Protein AF-A0A2P2KYY9-F1 (afdb_monomer_lite)

InterPro domains:
  IPR001810 F-box domain [PF00646] (25-66)
  IPR036047 F-box-like domain superfamily [SSF81383] (23-72)

Secondary structure (DSSP, 8-state):
-------------------S----GGGS-HHHHHHHHHTS-HHHHHHSGGGT-HHHHHHTT-GGGGS----HHHHTT--S--TT--GGG-

pLDDT: mean 75.74, std 16.39, range [43.12, 95.81]

Sequence (90 aa):
MDGDEDVNGVGESVASSGNGVASDWADLTQECLVNILSRLTLEQRWQGPMLVCKSWLSASKDPSLHSTFDLEAQFDSAQESPRWWSPDFE

Foldseek 3Di:
DDDDDDPDDPPPPPVCPDDPPPPPPLPDDLVVLLVVLLPDAPVCLVPPQCPPDDSSVVSSPDVVSVPDHDCVVVVVVPPDDPPPDDPVVD

Organism: Rhizophora mucronata (NCBI:txid61149)

Radius of gyration: 25.72 Å; chains: 1; bounding box: 59×44×80 Å

Structure (mmCIF, N/CA/C/O backbone):
data_AF-A0A2P2KYY9-F1
#
_entry.id   AF-A0A2P2KYY9-F1
#
loop_
_atom_site.group_PDB
_atom_site.id
_atom_site.type_symbol
_atom_site.label_atom_id
_atom_site.label_alt_id
_atom_site.label_comp_id
_atom_site.label_asym_id
_atom_site.label_entity_id
_atom_site.label_seq_id
_atom_site.pdbx_PDB_ins_code
_atom_site.Cartn_x
_atom_site.Cartn_y
_atom_site.Cartn_z
_atom_site.occupancy
_atom_site.B_iso_or_equiv
_atom_site.auth_seq_id
_atom_site.auth_comp_id
_atom_site.auth_asym_id
_atom_site.auth_atom_id
_atom_site.pdbx_PDB_model_num
ATOM 1 N N . MET A 1 1 ? 41.152 -33.396 -41.857 1.00 44.25 1 MET A N 1
ATOM 2 C CA . MET A 1 1 ? 39.802 -32.916 -42.237 1.00 44.25 1 MET A CA 1
ATOM 3 C C . MET A 1 1 ? 38.933 -33.479 -41.149 1.00 44.25 1 MET A C 1
ATOM 5 O O . MET A 1 1 ? 38.506 -34.620 -41.243 1.00 44.25 1 MET A O 1
ATOM 9 N N . ASP A 1 2 ? 38.893 -32.750 -40.046 1.00 44.91 2 ASP A N 1
ATOM 10 C CA . ASP A 1 2 ? 38.508 -33.259 -38.741 1.00 44.91 2 ASP A CA 1
ATOM 11 C C . ASP A 1 2 ? 37.231 -32.561 -38.301 1.00 44.91 2 ASP A C 1
ATOM 13 O O . ASP A 1 2 ? 37.157 -31.335 -38.369 1.00 44.91 2 ASP A O 1
ATOM 17 N N . GLY A 1 3 ? 36.294 -33.369 -37.813 1.00 51.12 3 GLY A N 1
ATOM 18 C CA . GLY A 1 3 ? 35.358 -32.983 -36.765 1.00 51.12 3 GLY A CA 1
ATOM 19 C C . GLY A 1 3 ? 34.018 -32.438 -37.232 1.00 51.12 3 GLY A C 1
ATOM 20 O O . GLY A 1 3 ? 33.876 -31.240 -37.452 1.00 51.12 3 GLY A O 1
ATOM 21 N N . ASP A 1 4 ? 33.038 -33.337 -37.291 1.00 50.03 4 ASP A N 1
ATOM 22 C CA . ASP A 1 4 ? 31.620 -33.042 -37.111 1.00 50.03 4 ASP A CA 1
ATOM 23 C C . ASP A 1 4 ? 31.333 -32.354 -35.760 1.00 50.03 4 ASP A C 1
ATOM 25 O O . ASP A 1 4 ? 31.980 -32.638 -34.754 1.00 50.03 4 ASP A O 1
ATOM 29 N N . GLU A 1 5 ? 30.334 -31.470 -35.819 1.00 59.88 5 GLU A N 1
ATOM 30 C CA . GLU A 1 5 ? 29.295 -31.141 -34.829 1.00 59.88 5 GLU A CA 1
ATOM 31 C C . GLU A 1 5 ? 29.650 -30.909 -33.347 1.00 59.88 5 GLU A C 1
ATOM 33 O O . GLU A 1 5 ? 29.956 -31.826 -32.601 1.00 59.88 5 GLU A O 1
ATOM 38 N N . ASP A 1 6 ? 29.398 -29.674 -32.892 1.00 49.25 6 ASP A N 1
ATOM 39 C CA . ASP A 1 6 ? 28.593 -29.407 -31.688 1.00 49.25 6 ASP A CA 1
ATOM 40 C C . ASP A 1 6 ? 28.058 -27.964 -31.759 1.00 49.25 6 ASP A C 1
ATOM 42 O O . ASP A 1 6 ? 28.606 -27.014 -31.196 1.00 49.25 6 ASP A O 1
ATOM 46 N N . VAL A 1 7 ? 26.963 -27.781 -32.507 1.00 60.31 7 VAL A N 1
ATOM 47 C CA . VAL A 1 7 ? 26.086 -26.620 -32.323 1.00 60.31 7 VAL A CA 1
ATOM 48 C C . VAL A 1 7 ? 25.136 -26.983 -31.188 1.00 60.31 7 VAL A C 1
ATOM 50 O O . VAL A 1 7 ? 24.166 -27.710 -31.379 1.00 60.31 7 VAL A O 1
ATOM 53 N N . ASN A 1 8 ? 25.432 -26.527 -29.974 1.00 47.66 8 ASN A N 1
ATOM 54 C CA . ASN A 1 8 ? 24.499 -26.675 -28.867 1.00 47.66 8 ASN A CA 1
ATOM 55 C C . ASN A 1 8 ? 24.143 -25.304 -28.314 1.00 47.66 8 ASN A C 1
ATOM 57 O O . ASN A 1 8 ? 24.965 -24.591 -27.735 1.00 47.66 8 ASN A O 1
ATOM 61 N N . GLY A 1 9 ? 22.896 -24.930 -28.577 1.00 52.47 9 GLY A N 1
ATOM 62 C CA . GLY A 1 9 ? 22.289 -23.732 -28.054 1.00 52.47 9 GLY A CA 1
ATOM 63 C C . GLY A 1 9 ? 22.029 -23.879 -26.563 1.00 52.47 9 GLY A C 1
ATOM 64 O O . GLY A 1 9 ? 21.488 -24.876 -26.099 1.00 52.47 9 GLY A O 1
ATOM 65 N N . VAL A 1 10 ? 22.302 -22.814 -25.829 1.00 50.47 10 VAL A N 1
ATOM 66 C CA . VAL A 1 10 ? 21.410 -22.423 -24.747 1.00 50.47 10 VAL A CA 1
ATOM 67 C C . VAL A 1 10 ? 20.856 -21.087 -25.185 1.00 50.47 10 VAL A C 1
ATOM 69 O O . VAL A 1 10 ? 21.482 -20.042 -25.035 1.00 50.47 10 VAL A O 1
ATOM 72 N N . GLY A 1 11 ? 19.702 -21.163 -25.846 1.00 50.34 11 GLY A N 1
ATOM 73 C CA . GLY A 1 11 ? 18.859 -20.001 -26.017 1.00 50.34 11 GLY A CA 1
ATOM 74 C C . GLY A 1 11 ? 18.527 -19.495 -24.625 1.00 50.34 11 GLY A C 1
ATOM 75 O O . GLY A 1 11 ? 17.880 -20.198 -23.849 1.00 50.34 11 GLY A O 1
ATOM 76 N N . GLU A 1 12 ? 18.986 -18.288 -24.309 1.00 43.12 12 GLU A N 1
ATOM 77 C CA . GLU A 1 12 ? 18.331 -17.482 -23.295 1.00 43.12 12 GLU A CA 1
ATOM 78 C C . GLU A 1 12 ? 16.881 -17.359 -23.751 1.00 43.12 12 GLU A C 1
ATOM 80 O O . GLU A 1 12 ? 16.540 -16.640 -24.692 1.00 43.12 12 GLU A O 1
ATOM 85 N N . SER A 1 13 ? 16.035 -18.171 -23.132 1.00 54.78 13 SER A N 1
ATOM 86 C CA . SER A 1 13 ? 14.598 -18.095 -23.244 1.00 54.78 13 SER A CA 1
ATOM 87 C C . SER A 1 13 ? 14.173 -16.766 -22.633 1.00 54.78 13 SER A C 1
ATOM 89 O O . SER A 1 13 ? 13.738 -16.705 -21.484 1.00 54.78 13 SER A O 1
ATOM 91 N N . VAL A 1 14 ? 14.294 -15.688 -23.413 1.00 57.75 14 VAL A N 1
ATOM 92 C CA . VAL A 1 14 ? 13.391 -14.551 -23.302 1.00 57.75 14 VAL A CA 1
ATOM 93 C C . VAL A 1 14 ? 12.024 -15.156 -23.546 1.00 57.75 14 VAL A C 1
ATOM 95 O O . VAL A 1 14 ? 11.628 -15.420 -24.682 1.00 57.75 14 VAL A O 1
ATOM 98 N N . ALA A 1 15 ? 11.338 -15.468 -22.450 1.00 52.66 15 ALA A N 1
ATOM 99 C CA . ALA A 1 15 ? 9.921 -15.745 -22.451 1.00 52.66 15 ALA A CA 1
ATOM 100 C C . ALA A 1 15 ? 9.230 -14.471 -22.948 1.00 52.66 15 ALA A C 1
ATOM 102 O O . ALA A 1 15 ? 8.781 -13.626 -22.181 1.00 52.66 15 ALA A O 1
ATOM 103 N N . SER A 1 16 ? 9.202 -14.312 -24.268 1.00 57.06 16 SER A N 1
ATOM 104 C CA . SER A 1 16 ? 8.305 -13.408 -24.956 1.00 57.06 16 SER A CA 1
ATOM 105 C C . SER A 1 16 ? 6.924 -14.052 -24.882 1.00 57.06 16 SER A C 1
ATOM 107 O O . SER A 1 16 ? 6.456 -14.708 -25.809 1.00 57.06 16 SER A O 1
ATOM 109 N N . SER A 1 17 ? 6.301 -13.941 -23.712 1.00 55.75 17 SER A N 1
ATOM 110 C CA . SER A 1 17 ? 4.878 -14.201 -23.541 1.00 55.75 17 SER A CA 1
ATOM 111 C C . SER A 1 17 ? 4.153 -12.945 -24.008 1.00 55.75 17 SER A C 1
ATOM 113 O O . SER A 1 17 ? 4.124 -11.940 -23.303 1.00 55.75 17 SER A O 1
ATOM 115 N N . GLY A 1 18 ? 3.652 -12.952 -25.243 1.00 58.12 18 GLY A N 1
ATOM 116 C CA . GLY A 1 18 ? 2.951 -11.801 -25.814 1.00 58.12 18 GLY A CA 1
ATOM 117 C C . GLY A 1 18 ? 1.670 -11.434 -25.053 1.00 58.12 18 GLY A C 1
ATOM 118 O O . GLY A 1 18 ? 0.960 -12.331 -24.610 1.00 58.12 18 GLY A O 1
ATOM 119 N N . ASN A 1 19 ? 1.376 -10.127 -24.929 1.00 52.44 19 ASN A N 1
ATOM 120 C CA . ASN A 1 19 ? 0.023 -9.530 -24.921 1.00 52.44 19 ASN A CA 1
ATOM 121 C C . ASN A 1 19 ? 0.069 -8.026 -24.573 1.00 52.44 19 ASN A C 1
ATOM 123 O O . ASN A 1 19 ? 0.104 -7.670 -23.400 1.00 52.44 19 ASN A O 1
ATOM 127 N N . GLY A 1 20 ? 0.007 -7.140 -25.579 1.00 53.09 20 GLY A N 1
ATOM 128 C CA . GLY A 1 20 ? -0.003 -5.681 -25.379 1.00 53.09 20 GLY A CA 1
ATOM 129 C C . GLY A 1 20 ? 1.264 -5.150 -24.695 1.00 53.09 20 GLY A C 1
ATOM 130 O O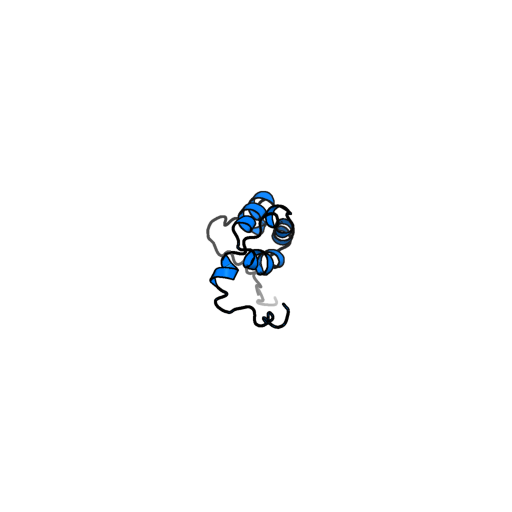 . GLY A 1 20 ? 2.029 -5.890 -24.086 1.00 53.09 20 GLY A O 1
ATOM 131 N N . VAL A 1 21 ? 1.523 -3.849 -24.769 1.00 59.16 21 VAL A N 1
ATOM 132 C CA . VAL A 1 21 ? 2.445 -3.235 -23.804 1.00 59.16 21 VAL A CA 1
ATOM 133 C C . VAL A 1 21 ? 1.683 -3.208 -22.482 1.00 59.16 21 VAL A C 1
ATOM 135 O O . VAL A 1 21 ? 1.016 -2.227 -22.169 1.00 59.16 21 VAL A O 1
ATOM 138 N N . ALA A 1 22 ? 1.649 -4.330 -21.763 1.00 61.56 22 ALA A N 1
ATOM 139 C CA . ALA A 1 22 ? 1.197 -4.339 -20.386 1.00 61.56 22 ALA A CA 1
ATOM 140 C C . ALA A 1 22 ? 2.210 -3.493 -19.614 1.00 61.56 22 ALA A C 1
ATOM 142 O O . ALA A 1 22 ? 3.304 -3.961 -19.312 1.00 61.56 22 ALA A O 1
ATOM 143 N N . SER A 1 23 ? 1.883 -2.215 -19.410 1.00 74.75 23 SER A N 1
ATOM 144 C CA . SER A 1 23 ? 2.706 -1.309 -18.620 1.00 74.75 23 SER A CA 1
ATOM 145 C C . SER A 1 23 ? 2.954 -1.950 -17.262 1.00 74.75 23 SER A C 1
ATOM 147 O O . SER A 1 23 ? 1.995 -2.335 -16.585 1.00 74.75 23 SER A O 1
ATOM 149 N N . ASP A 1 24 ? 4.224 -2.094 -16.887 1.00 87.38 24 ASP A N 1
ATOM 150 C CA . ASP A 1 24 ? 4.571 -2.618 -15.576 1.00 87.38 24 ASP A CA 1
ATOM 151 C C . ASP A 1 24 ? 3.993 -1.671 -14.519 1.00 87.38 24 ASP A C 1
ATOM 153 O O . ASP A 1 24 ? 4.179 -0.452 -14.565 1.00 87.38 24 ASP A O 1
ATOM 157 N N . TRP A 1 25 ? 3.263 -2.224 -13.555 1.00 89.06 25 TRP A N 1
ATOM 158 C CA . TRP A 1 25 ? 2.725 -1.446 -12.445 1.00 89.06 25 TRP A CA 1
ATOM 159 C C . TRP A 1 25 ? 3.843 -0.812 -11.611 1.00 89.06 25 TRP A C 1
ATOM 161 O O . TRP A 1 25 ? 3.599 0.162 -10.901 1.00 89.06 25 TRP A O 1
ATOM 171 N N . ALA A 1 26 ? 5.064 -1.352 -11.681 1.00 88.69 26 ALA A N 1
ATOM 172 C CA . ALA A 1 26 ? 6.239 -0.764 -11.054 1.00 88.69 26 ALA A CA 1
ATOM 173 C C . ALA A 1 26 ? 6.670 0.575 -11.686 1.00 88.69 26 ALA A C 1
ATOM 175 O O . ALA A 1 26 ? 7.279 1.377 -10.972 1.00 88.69 26 ALA A O 1
ATOM 176 N N . ASP A 1 27 ? 6.316 0.823 -12.955 1.00 92.06 27 ASP A N 1
ATOM 177 C CA . ASP A 1 27 ? 6.685 2.016 -13.737 1.00 92.06 27 ASP A CA 1
ATOM 178 C C . ASP A 1 27 ? 5.673 3.169 -13.610 1.00 92.06 27 ASP A C 1
ATOM 180 O O . ASP A 1 27 ? 5.854 4.245 -14.189 1.00 92.06 27 ASP A O 1
ATOM 184 N N . LEU A 1 28 ? 4.592 2.973 -12.850 1.00 93.31 28 LEU A N 1
ATOM 185 C CA . LEU A 1 28 ? 3.643 4.040 -12.548 1.00 93.31 28 LEU A CA 1
ATOM 186 C C . LEU A 1 28 ? 4.316 5.170 -11.760 1.00 93.31 28 LEU A C 1
ATOM 188 O O . LEU A 1 28 ? 5.213 4.951 -10.942 1.00 93.31 28 LEU A O 1
ATOM 192 N N . THR A 1 29 ? 3.838 6.399 -11.968 1.00 95.00 29 THR A N 1
ATOM 193 C CA . THR A 1 29 ? 4.299 7.537 -11.169 1.00 95.00 29 THR A CA 1
ATOM 194 C C . THR A 1 29 ? 3.969 7.317 -9.695 1.00 95.00 29 THR A C 1
ATOM 196 O O . THR A 1 29 ? 2.997 6.643 -9.339 1.00 95.00 29 THR A O 1
ATOM 199 N N . GLN A 1 30 ? 4.759 7.943 -8.824 1.00 94.12 30 GLN A N 1
ATOM 200 C CA . GLN A 1 30 ? 4.534 7.916 -7.381 1.00 94.12 30 GLN A CA 1
ATOM 201 C C . GLN A 1 30 ? 3.093 8.322 -7.022 1.00 94.12 30 GLN A C 1
ATOM 203 O O . GLN A 1 30 ? 2.460 7.665 -6.203 1.00 94.12 30 GLN A O 1
ATOM 208 N N . GLU A 1 31 ? 2.555 9.361 -7.666 1.00 95.81 31 GLU A N 1
ATOM 209 C CA . GLU A 1 31 ? 1.186 9.842 -7.435 1.00 95.81 31 GLU A CA 1
ATOM 210 C C . GLU A 1 31 ? 0.129 8.798 -7.819 1.00 95.81 31 GLU A C 1
ATOM 212 O O . GLU A 1 31 ? -0.828 8.582 -7.074 1.00 95.81 31 GLU A O 1
ATOM 217 N N . CYS A 1 32 ? 0.315 8.102 -8.947 1.00 95.81 32 CYS A N 1
ATOM 218 C CA . CYS A 1 32 ? -0.575 7.020 -9.362 1.00 95.81 32 CYS A CA 1
ATOM 219 C C . CYS A 1 32 ? -0.527 5.845 -8.381 1.00 95.81 32 CYS A C 1
ATOM 221 O O . CYS A 1 32 ? -1.576 5.318 -8.014 1.00 95.81 32 CYS A O 1
ATOM 223 N N . LEU A 1 33 ? 0.666 5.462 -7.918 1.00 95.38 33 LEU A N 1
ATOM 224 C CA . LEU A 1 33 ? 0.812 4.416 -6.909 1.00 95.38 33 LEU A CA 1
ATOM 225 C C . LEU A 1 33 ? 0.116 4.812 -5.605 1.00 95.38 33 LEU A C 1
ATOM 227 O O . LEU A 1 33 ? -0.706 4.049 -5.110 1.00 95.38 33 LEU A O 1
ATOM 231 N N . VAL A 1 34 ? 0.353 6.019 -5.086 1.00 95.06 34 VAL A N 1
ATOM 232 C CA . VAL A 1 34 ? -0.321 6.518 -3.874 1.00 95.06 34 VAL A CA 1
ATOM 233 C C . VAL A 1 34 ? -1.843 6.520 -4.048 1.00 95.06 34 VAL A C 1
ATOM 235 O O . VAL A 1 34 ? -2.561 6.082 -3.151 1.00 95.06 34 VAL A O 1
ATOM 238 N N . ASN A 1 35 ? -2.352 6.926 -5.214 1.00 95.38 35 ASN A N 1
ATOM 239 C CA . ASN A 1 35 ? -3.784 6.878 -5.506 1.00 95.38 35 ASN A CA 1
ATOM 240 C C . ASN A 1 35 ? -4.352 5.448 -5.513 1.00 95.38 35 ASN A C 1
ATOM 242 O O . ASN A 1 35 ? -5.467 5.231 -5.052 1.00 95.38 35 ASN A O 1
ATOM 246 N N . ILE A 1 36 ? -3.602 4.463 -6.005 1.00 94.25 36 ILE A N 1
ATOM 247 C CA . ILE A 1 36 ? -4.011 3.054 -5.941 1.00 94.25 36 ILE A CA 1
ATOM 248 C C . ILE A 1 36 ? -4.008 2.574 -4.483 1.00 94.25 36 ILE A C 1
ATOM 250 O O . ILE A 1 36 ? -4.988 1.990 -4.021 1.00 94.25 36 ILE A O 1
ATOM 254 N N . LEU A 1 37 ? -2.937 2.862 -3.737 1.00 92.75 37 LEU A N 1
ATOM 255 C CA . LEU A 1 37 ? -2.776 2.440 -2.343 1.00 92.75 37 LEU A CA 1
ATOM 256 C C . LEU A 1 37 ? -3.794 3.087 -1.393 1.00 92.75 37 LEU A C 1
ATOM 258 O O . LEU A 1 37 ? -4.138 2.496 -0.364 1.00 92.75 37 LEU A O 1
ATOM 262 N N . SER A 1 38 ? -4.306 4.277 -1.717 1.00 91.94 38 SER A N 1
ATOM 263 C CA . SER A 1 38 ? -5.334 4.949 -0.914 1.00 91.94 38 SER A CA 1
ATOM 264 C C . SER A 1 38 ? -6.685 4.229 -0.957 1.00 91.94 38 SER A C 1
ATOM 266 O O . SER A 1 38 ? -7.472 4.367 -0.025 1.00 91.94 38 SER A O 1
ATOM 268 N N . ARG A 1 39 ? -6.928 3.405 -1.986 1.00 91.25 39 ARG A N 1
ATOM 269 C CA . ARG A 1 39 ? -8.164 2.620 -2.164 1.00 91.25 39 ARG A CA 1
ATOM 270 C C . ARG A 1 39 ? -8.133 1.270 -1.445 1.00 91.25 39 ARG A C 1
ATOM 272 O O . ARG A 1 39 ? -9.157 0.597 -1.389 1.00 91.25 39 ARG A O 1
ATOM 279 N N . LEU A 1 40 ? -6.971 0.866 -0.930 1.00 89.62 40 LEU A N 1
ATOM 280 C CA . LEU A 1 40 ? -6.821 -0.342 -0.122 1.00 89.62 40 LEU A CA 1
ATOM 281 C C . LEU A 1 40 ? -7.337 -0.112 1.298 1.00 89.62 40 LEU A C 1
ATOM 283 O O . LEU A 1 40 ? -7.225 0.994 1.834 1.00 89.62 40 LEU A O 1
ATOM 287 N N . THR A 1 41 ? -7.832 -1.178 1.929 1.00 86.25 41 THR A N 1
ATOM 288 C CA . THR A 1 41 ? -8.107 -1.155 3.369 1.00 86.25 41 THR A CA 1
ATOM 289 C C . THR A 1 41 ? -6.809 -0.970 4.152 1.00 86.25 41 THR A C 1
ATOM 291 O O . THR A 1 41 ? -5.707 -1.214 3.647 1.00 86.25 41 THR A O 1
ATOM 294 N N . LEU A 1 42 ? -6.931 -0.558 5.414 1.00 82.94 42 LEU A N 1
ATOM 295 C CA . LEU A 1 42 ? -5.788 -0.432 6.314 1.00 82.94 42 LEU A CA 1
ATOM 296 C C . LEU A 1 42 ? -4.956 -1.725 6.375 1.00 82.94 42 LEU A C 1
ATOM 298 O O . LEU A 1 42 ? -3.734 -1.680 6.243 1.00 82.94 42 LEU A O 1
ATOM 302 N N . GLU A 1 43 ? -5.621 -2.870 6.541 1.00 84.62 43 GLU A N 1
ATOM 303 C CA . GLU A 1 43 ? -4.966 -4.178 6.624 1.00 84.62 43 GLU A CA 1
ATOM 304 C C . GLU A 1 43 ? -4.187 -4.497 5.340 1.00 84.62 43 GLU A C 1
ATOM 306 O O . GLU A 1 43 ? -2.995 -4.813 5.383 1.00 84.62 43 GLU A O 1
ATOM 311 N N . GLN A 1 44 ? -4.832 -4.324 4.184 1.00 88.06 44 GLN A N 1
ATOM 312 C CA . GLN A 1 44 ? -4.220 -4.569 2.879 1.00 88.06 44 GLN A CA 1
ATOM 313 C C . GLN A 1 44 ? -2.998 -3.678 2.644 1.00 88.06 44 GLN A C 1
ATOM 315 O O . GLN A 1 44 ? -1.990 -4.127 2.092 1.00 88.06 44 GLN A O 1
ATOM 320 N N . ARG A 1 45 ? -3.068 -2.414 3.077 1.00 88.06 45 ARG A N 1
ATOM 321 C CA . ARG A 1 45 ? -1.998 -1.431 2.894 1.00 88.06 45 ARG A CA 1
ATOM 322 C C . ARG A 1 45 ? -0.714 -1.816 3.631 1.00 88.06 45 ARG A C 1
ATOM 324 O O . ARG A 1 45 ? 0.367 -1.522 3.126 1.00 88.06 45 ARG A O 1
ATOM 331 N N . TRP A 1 46 ? -0.815 -2.454 4.798 1.00 80.12 46 TRP A N 1
ATOM 332 C CA . TRP A 1 46 ? 0.351 -2.792 5.626 1.00 80.12 46 TRP A CA 1
ATOM 333 C C . TRP A 1 46 ? 0.894 -4.199 5.357 1.00 80.12 46 TRP A C 1
ATOM 335 O O . TRP A 1 46 ? 2.076 -4.445 5.583 1.00 80.12 46 TRP A O 1
ATOM 345 N N . GLN A 1 47 ? 0.071 -5.111 4.832 1.00 86.12 47 GLN A N 1
ATOM 346 C CA . GLN A 1 4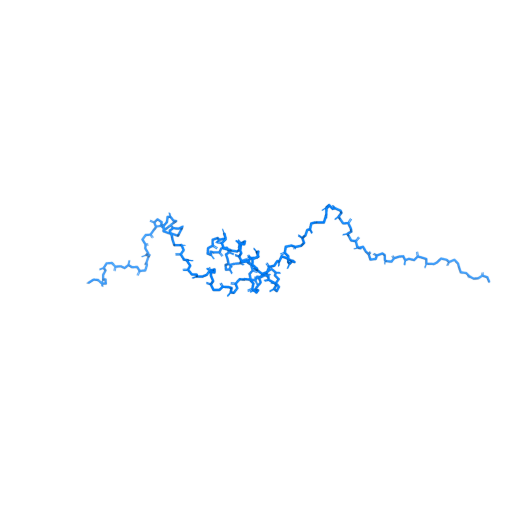7 ? 0.494 -6.485 4.542 1.00 86.12 47 GLN A CA 1
ATOM 347 C C . GLN A 1 47 ? 1.135 -6.662 3.155 1.00 86.12 47 GLN A C 1
ATOM 349 O O . GLN A 1 47 ? 2.008 -7.511 2.998 1.00 86.12 47 GLN A O 1
ATOM 354 N N . GLY A 1 48 ? 0.711 -5.899 2.140 1.00 85.62 48 GLY A N 1
ATOM 355 C CA . GLY A 1 48 ? 1.077 -6.180 0.743 1.00 85.62 48 GLY A CA 1
ATOM 356 C C . GLY A 1 48 ? 2.089 -5.207 0.127 1.00 85.62 48 GLY A C 1
ATOM 357 O O . GLY A 1 48 ? 3.224 -5.595 -0.154 1.00 85.62 48 GLY A O 1
ATOM 358 N N . PRO A 1 49 ? 1.704 -3.939 -0.112 1.00 88.06 49 PRO A N 1
ATOM 359 C CA . PRO A 1 49 ? 2.443 -3.012 -0.973 1.00 88.06 49 PRO A CA 1
ATOM 360 C C . PRO A 1 49 ? 3.916 -2.804 -0.618 1.00 88.06 49 PRO A C 1
ATOM 362 O O . PRO A 1 49 ? 4.754 -2.662 -1.506 1.00 88.06 49 PRO A O 1
ATOM 365 N N . MET A 1 50 ? 4.248 -2.827 0.675 1.00 89.06 50 MET A N 1
ATOM 366 C CA . MET A 1 50 ? 5.616 -2.615 1.158 1.00 89.06 50 MET A CA 1
ATOM 367 C C . MET A 1 50 ? 6.593 -3.724 0.731 1.00 89.06 50 MET A C 1
ATOM 369 O O . MET A 1 50 ? 7.805 -3.524 0.798 1.00 89.06 50 MET A O 1
ATOM 373 N N . LEU A 1 51 ? 6.080 -4.881 0.301 1.00 90.06 51 LEU A N 1
ATOM 374 C CA . LEU A 1 51 ? 6.860 -6.081 -0.007 1.00 90.06 51 LEU A CA 1
ATOM 375 C C . LEU A 1 51 ? 6.976 -6.372 -1.513 1.00 90.06 51 LEU A C 1
ATOM 377 O O . LEU A 1 51 ? 7.641 -7.334 -1.885 1.00 90.06 51 LEU A O 1
ATOM 381 N N . VAL A 1 52 ? 6.355 -5.561 -2.379 1.00 91.62 52 VAL A N 1
ATOM 382 C CA . VAL A 1 52 ? 6.324 -5.804 -3.835 1.00 91.62 52 VAL A CA 1
ATOM 383 C C . VAL A 1 52 ? 7.641 -5.401 -4.497 1.00 91.62 52 VAL A C 1
ATOM 385 O O . VAL A 1 52 ? 8.354 -6.230 -5.056 1.00 91.62 52 VAL A O 1
ATOM 388 N N . CYS A 1 53 ? 7.975 -4.110 -4.450 1.00 92.88 53 CYS A N 1
ATOM 389 C CA . CYS A 1 53 ? 9.190 -3.560 -5.044 1.00 92.88 53 CYS A CA 1
ATOM 390 C C . CYS A 1 53 ? 9.531 -2.192 -4.429 1.00 92.88 53 CYS A C 1
ATOM 392 O O . CYS A 1 53 ? 8.803 -1.656 -3.591 1.00 92.88 53 CYS A O 1
ATOM 394 N N . LYS A 1 54 ? 10.654 -1.597 -4.852 1.00 93.94 54 LYS A N 1
ATOM 395 C CA . LYS A 1 54 ? 11.148 -0.324 -4.301 1.00 93.94 54 LYS A CA 1
ATOM 396 C C . LYS A 1 54 ? 10.196 0.853 -4.544 1.00 93.94 54 LYS A C 1
ATOM 398 O O . LYS A 1 54 ? 10.041 1.673 -3.642 1.00 93.94 54 LYS A O 1
ATOM 403 N N . SER A 1 55 ? 9.575 0.950 -5.725 1.00 94.06 55 SER A N 1
ATOM 404 C CA . SER A 1 55 ? 8.643 2.046 -6.036 1.00 94.06 55 SER A CA 1
ATOM 405 C C . SER A 1 55 ? 7.376 1.949 -5.186 1.00 94.06 55 SER A C 1
ATOM 407 O O . SER A 1 55 ? 6.956 2.938 -4.591 1.00 94.06 55 SER A O 1
ATOM 409 N N . TRP A 1 56 ? 6.843 0.742 -5.002 1.00 94.69 56 TRP A N 1
ATOM 410 C CA . TRP A 1 56 ? 5.685 0.501 -4.141 1.00 94.69 56 TRP A CA 1
ATOM 411 C C . TRP A 1 56 ? 5.984 0.760 -2.659 1.00 94.69 56 TRP A C 1
ATOM 413 O O . TRP A 1 56 ? 5.188 1.408 -1.982 1.00 94.69 56 TRP A O 1
ATOM 423 N N . LEU A 1 57 ? 7.164 0.356 -2.171 1.00 93.50 57 LEU A N 1
ATOM 424 C CA . LEU A 1 57 ? 7.628 0.683 -0.817 1.00 93.50 57 LEU A CA 1
ATOM 425 C C . LEU A 1 57 ? 7.829 2.194 -0.608 1.00 93.50 57 LEU A C 1
ATOM 427 O O . LEU A 1 57 ? 7.675 2.704 0.503 1.00 93.50 57 LEU A O 1
ATOM 431 N N . SER A 1 58 ? 8.218 2.924 -1.654 1.00 94.25 58 SER A N 1
ATOM 432 C CA . SER A 1 58 ? 8.306 4.385 -1.611 1.00 94.25 58 SER A CA 1
ATOM 433 C C . SER A 1 58 ? 6.912 5.010 -1.516 1.00 94.25 58 SER A C 1
ATOM 435 O O . SER A 1 58 ? 6.674 5.855 -0.657 1.00 94.25 58 SER A O 1
ATOM 437 N N . ALA A 1 59 ? 5.967 4.566 -2.349 1.00 94.69 59 ALA A N 1
ATOM 438 C CA . ALA A 1 59 ? 4.571 5.009 -2.332 1.00 94.69 59 ALA A CA 1
ATOM 439 C C . ALA A 1 59 ? 3.862 4.719 -1.007 1.00 94.69 59 ALA A C 1
ATOM 441 O O . ALA A 1 59 ? 3.153 5.578 -0.492 1.00 94.69 59 ALA A O 1
ATOM 442 N N . SER A 1 60 ? 4.107 3.560 -0.396 1.00 92.12 60 SER A N 1
ATOM 443 C CA . SER A 1 60 ? 3.470 3.182 0.869 1.00 92.12 60 SER A CA 1
ATOM 444 C C . SER A 1 60 ? 3.850 4.073 2.053 1.00 92.12 60 SER A C 1
ATOM 446 O O . SER A 1 60 ? 3.186 4.021 3.078 1.00 92.12 60 SER A O 1
ATOM 448 N N . LYS A 1 61 ? 4.930 4.858 1.951 1.00 91.38 61 LYS A N 1
ATOM 449 C CA . LYS A 1 61 ? 5.387 5.768 3.016 1.00 91.38 61 LYS A CA 1
ATOM 450 C C . LYS A 1 61 ? 4.724 7.143 2.956 1.00 91.38 61 LYS A C 1
ATOM 452 O O . LYS A 1 61 ? 5.025 7.988 3.795 1.00 91.38 61 LYS A O 1
ATOM 457 N N . ASP A 1 62 ? 3.864 7.384 1.970 1.00 93.44 62 ASP A N 1
ATOM 458 C CA . ASP A 1 62 ? 3.199 8.669 1.821 1.00 93.44 62 ASP A CA 1
ATOM 459 C C . ASP A 1 62 ? 2.295 8.974 3.040 1.00 93.44 62 ASP A C 1
ATOM 461 O O . ASP A 1 62 ? 1.443 8.151 3.401 1.00 93.44 62 ASP A O 1
ATOM 465 N N . PRO A 1 63 ? 2.446 10.140 3.698 1.00 90.94 63 PRO A N 1
ATOM 466 C CA . PRO A 1 63 ? 1.661 10.482 4.884 1.00 90.94 63 PRO A CA 1
ATOM 467 C C . PRO A 1 63 ? 0.147 10.530 4.639 1.00 90.94 63 PRO A C 1
ATOM 469 O O . PRO A 1 63 ? -0.624 10.228 5.550 1.00 90.94 63 PRO A O 1
ATOM 472 N N . SER A 1 64 ? -0.300 10.861 3.421 1.00 90.38 64 SER A N 1
ATOM 473 C CA . SER A 1 64 ? -1.731 10.946 3.093 1.00 90.38 64 SER A CA 1
ATOM 474 C C . SER A 1 64 ? -2.442 9.599 3.236 1.00 90.38 64 SER A C 1
ATOM 476 O O . SER A 1 64 ? -3.607 9.557 3.630 1.00 90.38 64 SER A O 1
ATOM 478 N N . LEU A 1 65 ? -1.715 8.491 3.043 1.00 88.62 65 LEU A N 1
ATOM 479 C CA . LEU A 1 65 ? -2.220 7.131 3.236 1.00 88.62 65 LEU A CA 1
ATOM 480 C C . LEU A 1 65 ? -2.520 6.792 4.704 1.00 88.62 65 LEU A C 1
ATOM 482 O O . LEU A 1 65 ? -3.115 5.757 4.982 1.00 88.62 65 LEU A O 1
ATOM 486 N N . HIS A 1 66 ? -2.102 7.630 5.647 1.00 83.88 66 HIS A N 1
ATOM 487 C CA . HIS A 1 66 ? -2.237 7.391 7.085 1.00 83.88 66 HIS A CA 1
ATOM 488 C C . HIS A 1 66 ? -3.064 8.490 7.762 1.00 83.88 66 HIS A C 1
ATOM 490 O O . HIS A 1 66 ? -3.248 8.468 8.974 1.00 83.88 66 HIS A O 1
ATOM 496 N N . SER A 1 67 ? -3.566 9.459 6.987 1.00 83.50 67 SER A N 1
ATOM 497 C CA . SER A 1 67 ? -4.344 10.586 7.508 1.00 83.50 67 SER A CA 1
ATOM 498 C C . SER A 1 67 ? -5.771 10.200 7.892 1.00 83.50 67 SER A C 1
ATOM 500 O O . SER A 1 67 ? -6.412 10.924 8.650 1.00 83.50 67 SER A O 1
ATOM 502 N N . THR A 1 68 ? -6.290 9.109 7.333 1.00 75.25 68 THR A N 1
ATOM 503 C CA . THR A 1 68 ? -7.633 8.598 7.613 1.00 75.25 68 THR A CA 1
ATOM 504 C C . THR A 1 68 ? -7.514 7.146 8.043 1.00 75.25 68 THR A C 1
ATOM 506 O O . THR A 1 68 ? -6.789 6.358 7.434 1.00 75.25 68 THR A O 1
ATOM 509 N N . PHE A 1 69 ? -8.183 6.819 9.141 1.00 72.75 69 PHE A N 1
ATOM 510 C CA . PHE A 1 69 ? -8.130 5.509 9.766 1.00 72.75 69 PHE A CA 1
ATOM 511 C C . PHE A 1 69 ? -9.565 5.040 9.971 1.00 72.75 69 PHE A C 1
ATOM 513 O O . PHE A 1 69 ? -10.240 5.483 10.897 1.00 72.75 69 PHE A O 1
ATOM 520 N N . ASP A 1 70 ? -10.044 4.220 9.039 1.00 74.94 70 ASP A N 1
ATOM 521 C CA . ASP A 1 70 ? -11.376 3.632 9.107 1.00 74.94 70 ASP A CA 1
ATOM 522 C C . ASP A 1 70 ? -11.324 2.348 9.945 1.00 74.94 70 ASP A C 1
ATOM 524 O O . ASP A 1 70 ? -10.677 1.367 9.565 1.00 74.94 70 ASP A O 1
ATOM 528 N N . LEU A 1 71 ? -11.963 2.395 11.113 1.00 74.56 71 LEU A N 1
ATOM 529 C CA . LEU A 1 71 ? -12.080 1.280 12.052 1.00 74.56 71 LEU A CA 1
ATOM 530 C C . LEU A 1 71 ? -13.442 0.591 12.000 1.00 74.56 71 LEU A C 1
ATOM 532 O O . LEU A 1 71 ? -13.584 -0.470 12.607 1.00 74.56 71 LEU A O 1
ATOM 536 N N . GLU A 1 72 ? -14.422 1.150 11.284 1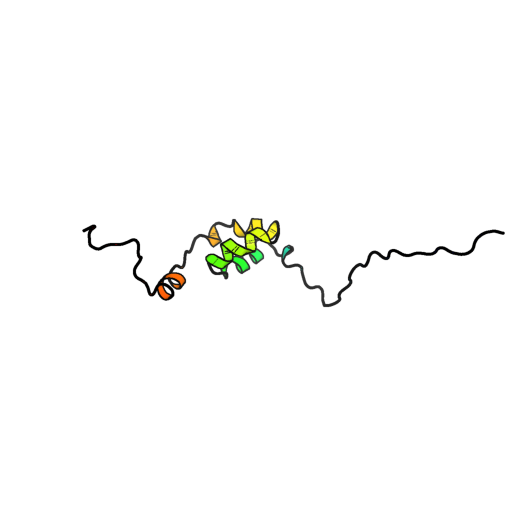.00 75.00 72 GLU A N 1
ATOM 537 C CA . GLU A 1 72 ? -15.791 0.617 11.245 1.00 75.00 72 GLU A CA 1
ATOM 538 C C . GLU A 1 72 ? -15.799 -0.834 10.755 1.00 75.00 72 GLU A C 1
ATOM 540 O O . GLU A 1 72 ? -16.439 -1.698 11.351 1.00 75.00 72 GLU A O 1
ATOM 545 N N . ALA A 1 73 ? -14.952 -1.142 9.767 1.00 70.75 73 ALA A N 1
ATOM 546 C CA . ALA A 1 73 ? -14.774 -2.497 9.252 1.00 70.75 73 ALA A CA 1
ATOM 547 C C . ALA A 1 73 ? -14.352 -3.527 10.322 1.00 70.75 73 ALA A C 1
ATOM 549 O O . ALA A 1 73 ? -14.637 -4.715 10.170 1.00 70.75 73 ALA A O 1
ATOM 550 N N . GLN A 1 74 ? -13.675 -3.105 11.397 1.00 70.88 74 GLN A N 1
ATOM 551 C CA . GLN A 1 74 ? -13.303 -4.003 12.494 1.00 70.88 74 GLN A CA 1
ATOM 552 C C . GLN A 1 74 ? -14.407 -4.131 13.545 1.00 70.88 74 GLN A C 1
ATOM 554 O O . GLN A 1 74 ? -14.597 -5.225 14.078 1.00 70.88 74 GLN A O 1
ATOM 559 N N . PHE A 1 75 ? -15.164 -3.065 13.815 1.00 71.19 75 PHE A N 1
ATOM 560 C CA . PHE A 1 75 ? -16.264 -3.105 14.782 1.00 71.19 75 PHE A CA 1
ATOM 561 C C . PHE A 1 75 ? -17.410 -4.010 14.324 1.00 71.19 75 PHE A C 1
ATOM 563 O O . PHE A 1 75 ? -17.911 -4.790 15.129 1.00 71.19 75 PHE A O 1
ATOM 570 N N . ASP A 1 76 ? -17.746 -4.005 13.031 1.00 66.38 76 ASP A N 1
ATOM 571 C CA . ASP A 1 76 ? -18.762 -4.910 12.471 1.00 66.38 76 ASP A CA 1
ATOM 572 C C . ASP A 1 76 ? -18.357 -6.392 12.559 1.00 66.38 76 ASP A C 1
ATOM 574 O O . ASP A 1 76 ? -19.205 -7.283 12.65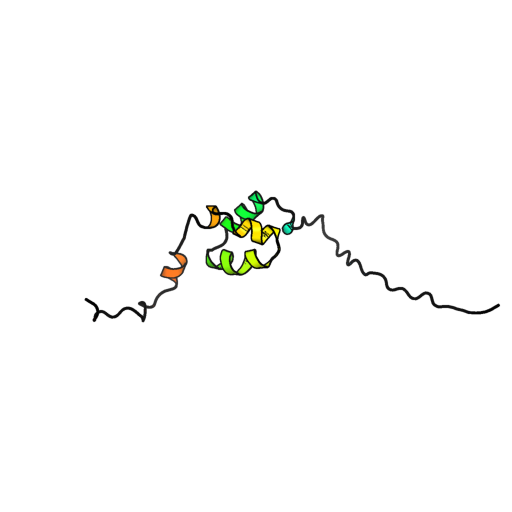0 1.00 66.38 76 ASP A O 1
ATOM 578 N N . SER A 1 77 ? -17.050 -6.673 12.548 1.00 64.19 77 SER A N 1
ATOM 579 C CA . SER A 1 77 ? -16.517 -8.034 12.687 1.00 64.19 77 SER A CA 1
ATOM 580 C C . SER A 1 77 ? -16.437 -8.503 14.145 1.00 64.19 77 SER A C 1
ATOM 582 O O . SER A 1 77 ? -16.500 -9.703 14.424 1.00 64.19 77 SER A O 1
ATOM 584 N N . ALA A 1 78 ? -16.320 -7.563 15.087 1.00 64.44 78 ALA A N 1
ATOM 585 C CA . ALA A 1 78 ? -16.173 -7.830 16.508 1.00 64.44 78 ALA A CA 1
ATOM 586 C C . ALA A 1 78 ? -17.548 -8.008 17.173 1.00 64.44 78 ALA A C 1
ATOM 588 O O . ALA A 1 78 ? -18.037 -7.137 17.884 1.00 64.44 78 ALA A O 1
ATOM 589 N N . GLN A 1 79 ? -18.174 -9.172 16.976 1.00 62.34 79 GLN A N 1
ATOM 590 C CA . GLN A 1 79 ? -19.373 -9.551 17.744 1.00 62.34 79 GLN A CA 1
ATOM 591 C C . GLN A 1 79 ? -19.083 -9.860 19.222 1.00 62.34 79 GLN A C 1
ATOM 593 O O . GLN A 1 79 ? -20.011 -9.980 20.021 1.00 62.34 79 GLN A O 1
ATOM 598 N N . GLU A 1 80 ? -17.814 -10.011 19.602 1.00 64.06 80 GLU A N 1
ATOM 599 C CA . GLU A 1 80 ? -17.426 -10.359 20.963 1.00 64.06 80 GLU A CA 1
ATOM 600 C C . GLU A 1 80 ? -16.951 -9.122 21.725 1.00 64.06 80 GLU A C 1
ATOM 602 O O . GLU A 1 80 ? -16.043 -8.410 21.290 1.00 64.06 80 GLU A O 1
ATOM 607 N N . SER A 1 81 ? -17.534 -8.903 22.906 1.00 62.41 81 SER A N 1
ATOM 608 C CA . SER A 1 81 ? -17.003 -7.986 23.911 1.00 62.41 81 SER A CA 1
ATOM 609 C C . SER A 1 81 ? -15.500 -8.228 24.077 1.00 62.41 81 SER A C 1
ATOM 611 O O . SER A 1 81 ? -15.077 -9.392 24.120 1.00 62.41 81 SER A O 1
ATOM 613 N N . PRO A 1 82 ? -14.671 -7.180 24.202 1.00 64.12 82 PRO A N 1
ATOM 614 C CA . PRO A 1 82 ? -13.250 -7.389 24.375 1.00 64.12 82 PRO A CA 1
ATOM 615 C C . PRO A 1 82 ? -13.009 -8.234 25.631 1.00 64.12 82 PRO A C 1
ATOM 617 O O . PRO A 1 82 ? -13.261 -7.778 26.741 1.00 64.12 82 PRO A O 1
ATOM 620 N N . ARG A 1 83 ? -12.489 -9.461 25.465 1.00 63.59 83 ARG A N 1
ATOM 621 C CA . ARG A 1 83 ? -12.162 -10.391 26.570 1.00 63.59 83 ARG A CA 1
ATOM 622 C C . ARG A 1 83 ? -11.212 -9.801 27.625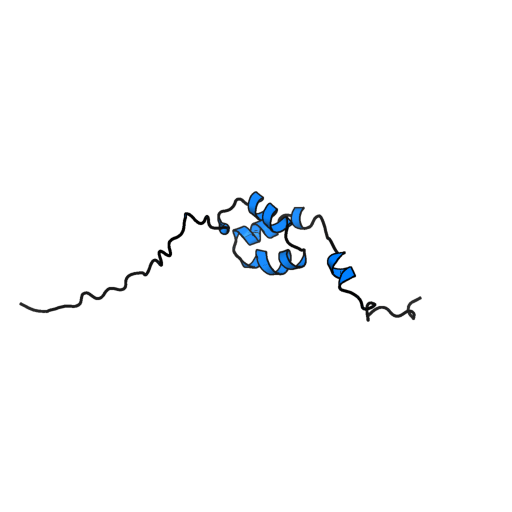 1.00 63.59 83 ARG A C 1
ATOM 624 O O . ARG A 1 83 ? -10.990 -10.425 28.656 1.00 63.59 83 ARG A O 1
ATOM 631 N N . TRP A 1 84 ? -10.611 -8.646 27.345 1.00 69.69 84 TRP A N 1
ATOM 632 C CA . TRP A 1 84 ? -9.698 -7.935 28.233 1.00 69.69 84 TRP A CA 1
ATOM 633 C C . TRP A 1 84 ? -10.391 -6.937 29.172 1.00 69.69 84 TRP A C 1
ATOM 635 O O . TRP A 1 84 ? -9.764 -6.504 30.135 1.00 69.69 84 TRP A O 1
ATOM 645 N N . TRP A 1 85 ? -11.649 -6.565 28.918 1.00 69.31 85 TRP A N 1
ATOM 646 C CA . TRP A 1 85 ? -12.406 -5.654 29.776 1.00 69.31 85 TRP A CA 1
ATOM 647 C C . TRP A 1 85 ? -13.303 -6.453 30.734 1.00 69.31 85 TRP A C 1
ATOM 649 O O . TRP A 1 85 ? -14.106 -7.271 30.286 1.00 69.31 85 TRP A O 1
ATOM 659 N N . SER A 1 86 ? -13.164 -6.220 32.046 1.00 72.00 86 SER A N 1
ATOM 660 C CA . SER A 1 86 ? -14.080 -6.732 33.079 1.00 72.00 86 SER A CA 1
ATOM 661 C C . SER A 1 86 ? -14.762 -5.557 33.791 1.00 72.00 86 SER A C 1
ATOM 663 O O . SER A 1 86 ? -14.068 -4.584 34.099 1.00 72.00 86 SER A O 1
ATOM 665 N N . PRO A 1 87 ? -16.067 -5.648 34.118 1.00 72.81 87 PRO A N 1
ATOM 666 C CA . PRO A 1 87 ? -16.770 -4.663 34.945 1.00 72.81 87 PRO A CA 1
ATOM 667 C C . PRO A 1 87 ? -16.147 -4.437 36.331 1.00 72.81 87 PRO A C 1
ATOM 669 O O . PRO A 1 87 ? -16.418 -3.423 36.958 1.00 72.81 87 PRO A O 1
ATOM 672 N N . ASP A 1 88 ? -15.291 -5.346 36.806 1.00 78.56 88 ASP A N 1
ATOM 673 C CA . ASP A 1 88 ? -14.613 -5.244 38.110 1.00 78.56 88 ASP A CA 1
ATOM 674 C C . ASP A 1 88 ? -13.600 -4.081 38.212 1.00 78.56 88 ASP A C 1
ATOM 676 O O . ASP A 1 88 ? -12.961 -3.906 39.248 1.00 78.56 88 ASP A O 1
ATOM 680 N N . PHE A 1 89 ? -13.401 -3.324 37.130 1.00 70.25 89 PHE A N 1
ATOM 681 C CA . PHE A 1 89 ? -12.483 -2.185 37.051 1.00 70.25 89 PHE A CA 1
ATOM 682 C C . PHE A 1 89 ? -13.170 -0.806 37.197 1.00 70.25 89 PHE A C 1
ATOM 684 O O . PHE A 1 89 ? -12.507 0.204 36.950 1.00 70.25 89 PHE A O 1
ATOM 691 N N . GLU A 1 90 ? -14.454 -0.747 37.584 1.00 56.91 90 GLU A N 1
ATOM 692 C CA . GLU A 1 90 ? -15.208 0.493 37.892 1.00 56.91 90 GLU A CA 1
ATOM 693 C C . GLU A 1 90 ? -15.193 0.872 39.386 1.00 56.91 90 GLU A C 1
ATOM 695 O O . GLU A 1 90 ? -15.316 -0.0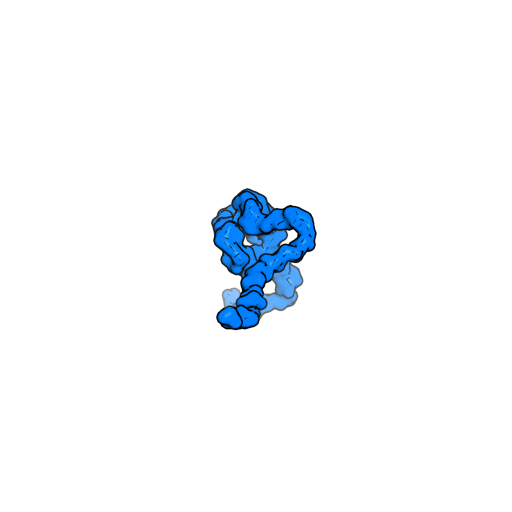29 40.248 1.00 56.91 90 GLU A O 1
#